Protein 7Z35 (pdb70)

B-factor: mean 79.19, std 20.87, range [49.79, 152.44]

Nearest PDB structures (foldseek):
  7z35-assembly1_A  TM=1.018E+00  e=7.770E-12  Trypanosoma cruzi
  3h0h-assembly1_A  TM=8.489E-01  e=4.434E-05  Homo sapiens
  4hvw-assembly1_A  TM=8.366E-01  e=6.808E-05  Gallus gallus
  2lj0-assembly1_A  TM=8.174E-01  e=1.181E-04  Homo sapiens
  7tpb-assembly2_C  TM=8.401E-01  e=3.347E-04  Homo sapiens

InterPro domains:
  IPR001452 SH3 domain [PS50002] (314-380)
  IPR001452 SH3 domain [SM00326] (317-379)
  IPR036028 SH3-like domain superfamily [SSF50044] (312-380)

Secondary structure (DSSP, 8-state):
-EEEEESS-B----B--B-TT-EEEESS--SSSEEEEEEE---EEEEEEGGGEEE-

Organism: Trypanosoma cruzi (NCBI:txid5693)

Foldseek 3Di:
DFKKFFCAFQAPHCEDTDHGGWMWDFPDADLAQWGWTFTDVVIDIHIYRRVRMDGD

Solvent-accessible surface area: 3717 Å² total; per-residue (Å²): 68,149,92,0,25,3,62,108,79,41,83,134,100,97,84,20,18,6,111,52,40,8,102,0,63,0,145,143,59,42,123,120,38,13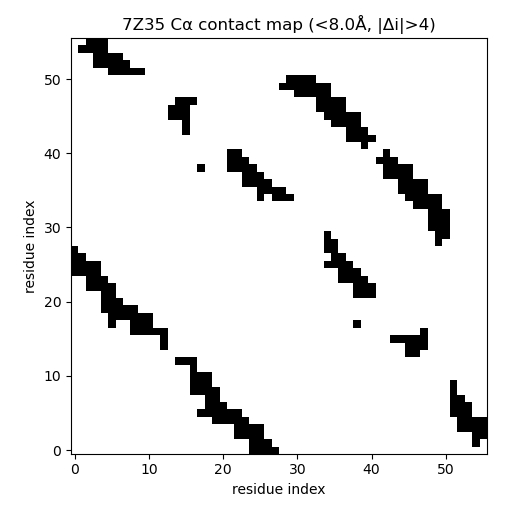0,8,90,0,56,15,58,115,187,94,79,130,5,69,0,6,0,77,49,0,110,90,133

Structure (mmCIF, N/CA/C/O backbone):
data_7Z35
#
_entry.id   7Z35
#
_cell.length_a   52.481
_cell.length_b   52.481
_cell.length_c   113.969
_cell.angle_alpha   90.000
_cell.angle_beta   90.000
_cell.angle_gamma   120.000
#
_symmetry.space_group_name_H-M   'P 65 2 2'
#
loop_
_entity.id
_entity.type
_entity.pdbx_description
1 polymer 'Putative peroxin 13'
2 water water
#
loop_
_atom_site.group_PDB
_atom_site.id
_atom_site.type_symbol
_atom_site.label_atom_id
_atom_site.label_alt_id
_atom_site.label_comp_id
_atom_site.label_asym_id
_atom_site.label_entity_id
_atom_site.label_seq_id
_atom_site.pdbx_PDB_ins_code
_atom_site.Cartn_x
_atom_site.Cartn_y
_atom_site.Cartn_z
_atom_site.occupancy
_atom_site.B_iso_or_equiv
_atom_site.auth_seq_id
_atom_site.auth_comp_id
_atom_site.auth_asym_id
_atom_site.auth_atom_id
_atom_site.pdbx_PDB_model_num
ATOM 1 N N . GLY A 1 13 ? 27.384 16.095 -7.147 1.00 102.38 318 GLY A N 1
ATOM 2 C CA . GLY A 1 13 ? 28.070 15.025 -6.325 1.00 99.22 318 GLY A CA 1
ATOM 3 C C . GLY A 1 13 ? 27.557 13.611 -6.632 1.00 93.96 318 GLY A C 1
ATOM 4 O O . GLY A 1 13 ? 27.064 13.394 -7.701 1.00 93.52 318 GLY A O 1
ATOM 5 N N . ARG A 1 14 ? 27.622 12.685 -5.678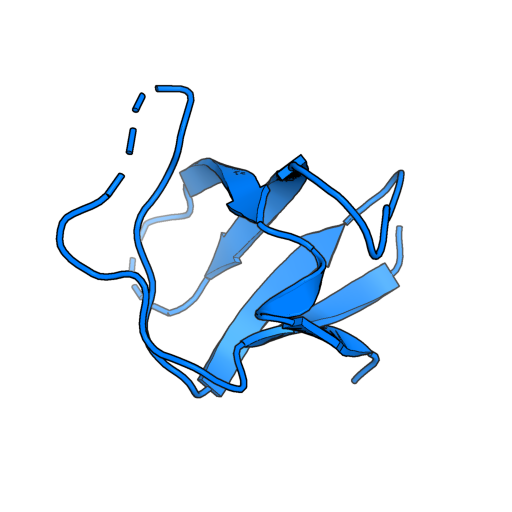 1.00 92.23 319 ARG A N 1
ATOM 6 C CA . ARG A 1 14 ? 27.413 11.231 -5.870 1.00 86.14 319 ARG A CA 1
ATOM 7 C C . ARG A 1 14 ? 25.950 10.821 -5.665 1.00 78.32 319 ARG A C 1
ATOM 8 O O . ARG A 1 14 ? 25.145 11.611 -5.151 1.00 75.06 319 ARG A O 1
ATOM 16 N N . LEU A 1 15 ? 25.645 9.578 -6.048 1.00 74.32 320 LEU A N 1
ATOM 17 C CA . LEU A 1 15 ? 24.283 8.993 -6.018 1.00 73.20 320 LEU A CA 1
ATOM 18 C C . LEU A 1 15 ? 24.202 8.017 -4.855 1.00 65.27 320 LEU A C 1
ATOM 19 O O . LEU A 1 15 ? 25.088 7.134 -4.670 1.00 66.77 320 LEU A O 1
ATOM 24 N N . PHE A 1 16 ? 23.157 8.173 -4.080 1.00 58.86 321 PHE A N 1
ATOM 25 C CA . PHE A 1 16 ? 22.910 7.307 -2.920 1.00 53.81 321 PHE A CA 1
ATOM 26 C C . PHE A 1 16 ? 21.511 6.762 -3.033 1.00 50.83 321 PHE A C 1
ATOM 27 O O . PHE A 1 16 ? 20.625 7.336 -3.671 1.00 51.65 321 PHE A O 1
ATOM 35 N N . VAL A 1 17 ? 21.299 5.712 -2.294 1.00 49.79 322 VAL A N 1
ATOM 36 C CA . VAL A 1 17 ? 19.941 5.157 -2.138 1.00 53.44 322 VAL A CA 1
ATOM 37 C C . VAL A 1 17 ? 19.650 4.872 -0.645 1.00 55.40 322 VAL A C 1
ATOM 38 O O . VAL A 1 17 ? 20.574 4.510 0.154 1.00 57.79 322 VAL A O 1
ATOM 42 N N . ALA A 1 18 ? 18.419 5.052 -0.211 1.00 57.85 323 ALA A N 1
ATOM 43 C CA . ALA A 1 18 ? 18.061 4.739 1.198 1.00 56.70 323 ALA A CA 1
ATOM 44 C C . ALA A 1 18 ? 17.958 3.242 1.351 1.00 60.23 323 ALA A C 1
ATOM 45 O O . ALA A 1 18 ? 17.315 2.555 0.464 1.00 62.64 323 ALA A O 1
ATOM 47 N N . VAL A 1 19 ? 18.525 2.736 2.437 1.00 61.72 324 VAL A N 1
ATOM 48 C CA . VAL A 1 19 ? 18.326 1.301 2.810 1.00 63.60 324 VAL A CA 1
ATOM 49 C C . VAL A 1 19 ? 17.359 1.148 3.989 1.00 63.52 324 VAL A C 1
ATOM 50 O O . VAL A 1 19 ? 17.198 -0.016 4.464 1.00 63.32 324 VAL A O 1
ATOM 54 N N . PHE A 1 20 ? 16.827 2.260 4.534 1.00 64.23 325 PHE A N 1
ATOM 55 C CA . PHE A 1 20 ? 15.808 2.246 5.612 1.00 65.85 325 PHE A CA 1
ATOM 56 C C . PHE A 1 20 ? 14.832 3.380 5.307 1.00 64.53 325 PHE A C 1
ATOM 57 O O . PHE A 1 20 ? 15.254 4.386 4.729 1.00 64.67 325 PHE A O 1
ATOM 65 N N . ASP A 1 21 ? 13.582 3.197 5.703 1.00 65.00 326 ASP A N 1
ATOM 66 C CA . ASP A 1 21 ? 12.527 4.233 5.773 1.00 67.76 326 ASP A CA 1
ATOM 67 C C . ASP A 1 21 ? 12.830 5.251 6.866 1.00 69.05 326 ASP A C 1
ATOM 68 O O . ASP A 1 21 ? 13.529 4.937 7.838 1.00 64.00 326 ASP A O 1
ATOM 73 N N . TYR A 1 22 ? 12.468 6.474 6.562 1.00 71.18 327 TYR A N 1
ATOM 74 C CA . TYR A 1 22 ? 12.549 7.668 7.421 1.00 75.24 327 TYR A CA 1
ATOM 75 C C . TYR A 1 22 ? 11.416 8.523 6.900 1.00 81.94 327 TYR A C 1
ATOM 76 O O . TYR A 1 22 ? 11.635 9.668 6.574 1.00 84.08 327 TYR A O 1
ATOM 85 N N . GLU A 1 23 ? 10.271 7.878 6.664 1.00 111.03 328 GLU A N 1
ATOM 86 C CA . GLU A 1 23 ? 8.945 8.550 6.543 1.00 127.55 328 GLU A CA 1
ATOM 87 C C . GLU A 1 23 ? 8.658 9.108 7.949 1.00 144.71 328 GLU A C 1
ATOM 88 O O . GLU A 1 23 ? 9.360 8.680 8.923 1.00 152.44 328 GLU A O 1
ATOM 94 N N . THR A 1 24 ? 7.721 10.042 8.100 1.00 140.33 329 THR A N 1
ATOM 95 C CA . THR A 1 24 ? 7.533 10.715 9.413 1.00 134.36 329 THR A CA 1
ATOM 96 C C . THR A 1 24 ? 8.944 11.127 9.904 1.00 128.16 329 THR A C 1
ATOM 97 O O . THR A 1 24 ? 9.513 10.516 10.805 1.00 142.00 329 THR A O 1
ATOM 101 N N . PRO A 1 25 ? 9.625 12.128 9.292 1.00 105.97 330 PRO A N 1
ATOM 102 C CA . PRO A 1 25 ? 10.760 12.793 9.939 1.00 97.66 330 PRO A CA 1
ATOM 103 C C . PRO A 1 25 ? 10.529 12.979 11.459 1.00 95.33 330 PRO A C 1
ATOM 104 O O . PRO A 1 25 ? 10.773 14.047 12.023 1.00 90.04 330 PRO A O 1
ATOM 108 N N . GLY A 1 29 ? 15.344 22.505 5.939 1.00 60.02 334 GLY A N 1
ATOM 109 C CA . GLY A 1 29 ? 14.484 21.438 6.517 1.00 67.57 334 GLY A CA 1
ATOM 110 C C . GLY A 1 29 ? 14.983 19.974 6.385 1.00 73.12 334 GLY A C 1
ATOM 111 O O . GLY A 1 29 ? 15.766 19.655 5.463 1.00 65.69 334 GLY A O 1
ATOM 112 N N . ILE A 1 30 ? 14.590 19.087 7.318 1.00 72.57 335 ILE A N 1
ATOM 113 C CA . ILE A 1 30 ? 14.812 17.602 7.286 1.00 67.73 335 ILE A CA 1
ATOM 114 C C . ILE A 1 30 ? 13.741 16.987 6.390 1.00 75.18 335 ILE A C 1
ATOM 115 O O . ILE A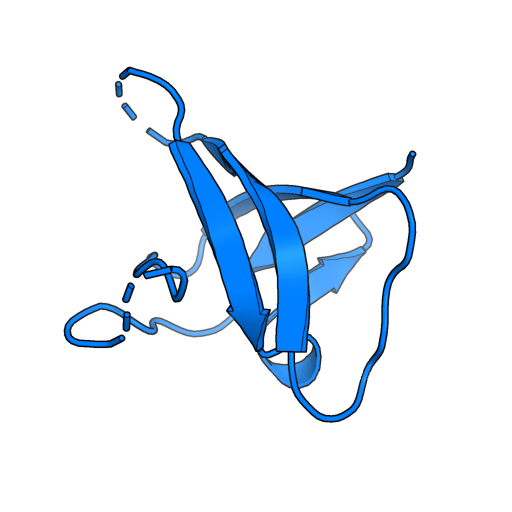 1 30 ? 12.602 17.409 6.563 1.00 75.50 335 ILE A O 1
ATOM 120 N N . ILE A 1 31 ? 14.064 15.994 5.536 1.00 67.95 336 ILE A N 1
ATOM 121 C CA . ILE A 1 31 ? 13.068 15.443 4.56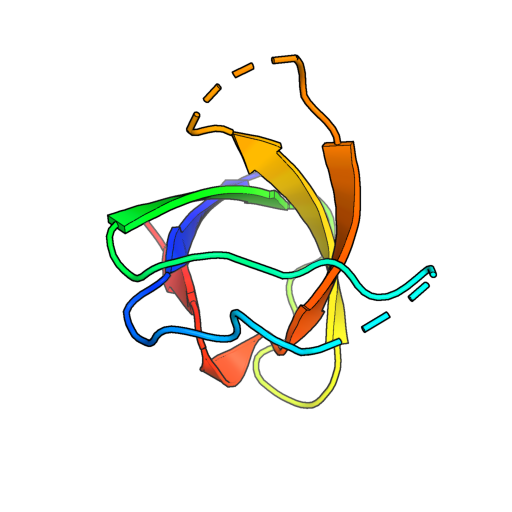1 1.00 69.94 336 ILE A CA 1
ATOM 122 C C . ILE A 1 31 ? 12.907 13.937 4.786 1.00 63.05 336 ILE A C 1
ATOM 123 O O . ILE A 1 31 ? 13.915 13.279 5.135 1.00 61.93 336 ILE A O 1
ATOM 128 N N . GLY A 1 32 ? 11.670 13.436 4.635 1.00 63.38 337 GLY A N 1
ATOM 129 C CA . GLY A 1 32 ? 11.325 11.998 4.736 1.00 63.94 337 GLY A CA 1
ATOM 130 C C . GLY A 1 32 ? 11.527 11.231 3.405 1.00 64.76 337 GLY A C 1
ATOM 131 O O . GLY A 1 32 ? 11.690 11.850 2.302 1.00 64.18 337 GLY A O 1
ATOM 132 N N . PHE A 1 33 ? 11.586 9.909 3.497 1.00 63.10 338 PHE A N 1
ATOM 133 C CA . PHE A 1 33 ? 11.895 9.015 2.366 1.00 62.71 338 PHE A CA 1
ATOM 134 C C . PHE A 1 33 ? 11.643 7.561 2.774 1.00 65.94 338 PHE A C 1
ATOM 135 O O . PHE A 1 33 ? 11.417 7.247 3.923 1.00 61.86 338 PHE A O 1
ATOM 143 N N . LYS A 1 34 ? 11.739 6.695 1.782 1.00 70.14 339 LYS A N 1
ATOM 144 C CA . LYS A 1 34 ? 11.469 5.245 1.855 1.00 76.11 339 LYS A CA 1
ATOM 145 C C . LYS A 1 34 ? 12.722 4.558 1.344 1.00 68.49 339 LYS A C 1
ATOM 146 O O . LYS A 1 34 ? 13.469 5.175 0.540 1.00 65.93 339 LYS A O 1
ATOM 152 N N . ALA A 1 35 ? 12.955 3.350 1.813 1.00 60.28 340 ALA A N 1
ATOM 153 C CA . ALA A 1 35 ? 14.049 2.511 1.304 1.00 65.45 340 ALA A CA 1
ATOM 154 C C . ALA A 1 35 ? 13.870 2.391 -0.228 1.00 66.08 340 ALA A C 1
ATOM 155 O O . ALA A 1 35 ? 12.763 2.152 -0.686 1.00 63.08 340 ALA A O 1
ATOM 157 N N . GLY A 1 36 ? 14.941 2.614 -0.973 1.00 61.75 341 GLY A N 1
ATOM 158 C CA . GLY A 1 36 ? 14.981 2.514 -2.440 1.00 62.93 341 GLY A CA 1
ATOM 159 C C . GLY A 1 36 ? 14.931 3.896 -3.045 1.00 65.33 341 GLY A C 1
ATOM 160 O O . GLY A 1 36 ? 15.278 3.999 -4.192 1.00 60.39 341 GLY A O 1
ATOM 161 N N . ASP A 1 37 ? 14.561 4.937 -2.281 1.00 61.72 342 ASP A N 1
ATOM 162 C CA . ASP A 1 37 ? 14.604 6.322 -2.793 1.00 56.58 342 ASP A CA 1
ATOM 163 C C . ASP A 1 37 ? 16.056 6.638 -3.123 1.00 55.46 342 ASP A C 1
ATOM 164 O O . ASP A 1 37 ? 16.948 6.116 -2.479 1.00 58.27 342 ASP A O 1
ATOM 169 N N . ARG A 1 38 ? 16.263 7.548 -4.053 1.00 58.22 343 ARG A N 1
ATOM 170 C CA . ARG A 1 38 ? 17.610 7.897 -4.540 1.00 61.58 343 ARG A CA 1
ATOM 171 C C . ARG A 1 38 ? 17.938 9.336 -4.142 1.00 59.54 343 ARG A C 1
ATOM 172 O O . ARG A 1 38 ? 17.048 10.226 -4.082 1.00 59.61 343 ARG A O 1
ATOM 180 N N . PHE A 1 39 ? 19.214 9.586 -3.964 1.00 56.43 344 PHE A N 1
ATOM 181 C CA . PHE A 1 39 ? 19.646 10.935 -3.608 1.00 57.30 344 PHE A CA 1
ATOM 182 C C . PHE A 1 39 ? 20.898 11.272 -4.394 1.00 62.10 344 PHE A C 1
ATOM 183 O O . PHE A 1 39 ? 21.774 10.369 -4.631 1.00 62.78 344 PHE A O 1
ATOM 191 N N . LEU A 1 40 ? 20.951 12.533 -4.811 1.00 62.22 345 LEU A N 1
ATOM 192 C CA . LEU A 1 40 ? 22.222 13.164 -5.221 1.00 67.23 345 LEU A CA 1
ATOM 193 C C . LEU A 1 40 ? 22.769 13.892 -4.004 1.00 63.05 345 LEU A C 1
ATOM 194 O O . LEU A 1 40 ? 22.076 14.780 -3.482 1.00 64.54 345 LEU A O 1
ATOM 199 N N . ILE A 1 41 ? 23.988 13.581 -3.623 1.00 63.99 346 ILE A N 1
ATOM 200 C CA . ILE A 1 41 ? 24.595 14.217 -2.434 1.00 67.49 346 ILE A CA 1
ATOM 201 C C . ILE A 1 41 ? 25.992 14.745 -2.782 1.00 69.22 346 ILE A C 1
ATOM 202 O O . ILE A 1 41 ? 26.870 13.948 -3.172 1.00 72.90 346 ILE A O 1
ATOM 207 N N . GLU A 1 42 ? 26.191 16.042 -2.577 1.00 77.57 347 GLU A N 1
ATOM 208 C CA . GLU A 1 42 ? 27.487 16.729 -2.795 1.00 84.27 347 GLU A CA 1
ATOM 209 C C . GLU A 1 42 ? 28.442 16.558 -1.604 1.00 83.27 347 GLU A C 1
ATOM 210 O O . GLU A 1 42 ? 29.606 16.391 -1.885 1.00 78.27 347 GLU A O 1
ATOM 216 N N . GLU A 1 43 ? 27.990 16.567 -0.341 1.00 79.54 348 GLU A N 1
ATOM 217 C CA . GLU A 1 43 ? 28.876 16.371 0.836 1.00 83.16 348 GLU A CA 1
ATOM 218 C C . GLU A 1 43 ? 28.299 15.302 1.745 1.00 79.66 348 GLU A C 1
ATOM 219 O O . GLU A 1 43 ? 27.429 15.587 2.610 1.00 80.05 348 GLU A O 1
ATOM 225 N N . TYR A 1 44 ? 28.694 14.071 1.517 1.00 78.22 349 TYR A N 1
ATOM 226 C CA . TYR A 1 44 ? 28.074 12.949 2.265 1.00 81.76 349 TYR A CA 1
ATOM 227 C C . TYR A 1 44 ? 28.708 12.884 3.654 1.00 83.51 349 TYR A C 1
ATOM 228 O O . TYR A 1 44 ? 29.913 13.110 3.691 1.00 91.68 349 TYR A O 1
ATOM 237 N N . ALA A 1 45 ? 27.938 12.527 4.688 1.00 76.40 350 ALA A N 1
ATOM 238 C CA . ALA A 1 45 ? 28.405 12.262 6.068 1.00 78.68 350 ALA A CA 1
ATOM 239 C C . ALA A 1 45 ? 27.672 11.062 6.686 1.00 80.09 350 ALA A C 1
ATOM 240 O O . ALA A 1 45 ? 26.457 11.186 7.023 1.00 87.02 350 ALA A O 1
ATOM 242 N N . GLU A 1 46 ? 28.427 10.009 6.981 1.00 83.30 351 GLU A N 1
ATOM 243 C CA . GLU A 1 46 ? 27.905 8.719 7.501 1.00 85.91 351 GLU A CA 1
ATOM 244 C C . GLU A 1 46 ? 27.272 8.914 8.873 1.00 80.13 351 GLU A C 1
ATOM 245 O O . GLU A 1 46 ? 26.457 8.075 9.236 1.00 77.74 351 GLU A O 1
ATOM 251 N N . ASN A 1 47 ? 27.658 9.961 9.596 1.00 82.98 352 ASN A N 1
ATOM 252 C CA . ASN A 1 47 ? 27.071 10.290 10.925 1.00 94.69 352 ASN A CA 1
ATOM 253 C C . ASN A 1 47 ? 26.237 11.548 10.768 1.00 86.23 352 ASN A C 1
ATOM 254 O O . ASN A 1 47 ? 26.477 12.326 9.837 1.00 80.94 352 ASN A O 1
ATOM 259 N N . GLY A 1 48 ? 25.260 11.711 11.635 1.00 83.99 353 GLY A N 1
ATOM 260 C CA . GLY A 1 48 ? 24.298 12.824 11.504 1.00 89.62 353 GLY A CA 1
ATOM 261 C C . GLY A 1 48 ? 23.588 12.876 10.145 1.00 82.92 353 GLY A C 1
ATOM 262 O O . GLY A 1 48 ? 23.094 11.811 9.704 1.00 86.84 353 GLY A O 1
ATOM 263 N N . TRP A 1 49 ? 23.525 14.090 9.561 1.00 70.39 354 TRP A N 1
ATOM 264 C CA . TRP A 1 49 ? 22.580 14.574 8.529 1.00 64.43 354 TRP A CA 1
ATOM 265 C C . TRP A 1 49 ? 23.372 15.276 7.427 1.00 69.87 354 TRP A C 1
ATOM 266 O O . TRP A 1 49 ? 24.384 15.882 7.745 1.00 61.77 354 TRP A O 1
ATOM 277 N N . CYS A 1 50 ? 22.973 15.123 6.157 1.00 64.60 355 CYS A N 1
ATOM 278 C CA . CYS A 1 50 ? 23.657 15.818 5.040 1.00 64.64 355 CYS A CA 1
ATOM 279 C C . CYS A 1 50 ? 22.622 16.326 4.063 1.00 61.35 355 CYS A C 1
ATOM 280 O O . CYS A 1 50 ? 21.414 15.957 4.157 1.00 60.09 355 CYS A O 1
ATOM 283 N N . GLU A 1 51 ? 23.091 17.258 3.229 1.00 65.09 356 GLU A N 1
ATOM 284 C CA . GLU A 1 51 ? 22.210 17.859 2.204 1.00 69.09 356 GLU A CA 1
ATOM 285 C C . GLU A 1 51 ? 22.123 16.893 1.030 1.00 63.44 356 GLU A C 1
ATOM 286 O O . GLU A 1 51 ? 23.167 16.410 0.576 1.00 62.02 356 GLU A O 1
ATOM 292 N N . ALA A 1 52 ? 20.920 16.665 0.554 1.00 55.02 357 ALA A N 1
ATOM 293 C CA . ALA A 1 52 ? 20.631 15.677 -0.487 1.00 56.53 357 ALA A CA 1
ATOM 294 C C . ALA A 1 52 ? 19.481 16.201 -1.359 1.00 62.08 357 ALA A C 1
ATOM 295 O O . ALA A 1 52 ? 18.622 16.910 -0.799 1.00 66.18 357 ALA A O 1
ATOM 297 N N . ILE A 1 53 ? 19.508 15.952 -2.691 1.00 64.04 358 ILE A N 1
ATOM 298 C CA . ILE A 1 53 ? 18.274 16.098 -3.514 1.00 68.35 358 ILE A CA 1
ATOM 299 C C . ILE A 1 53 ? 17.604 14.730 -3.444 1.00 59.71 358 ILE A C 1
ATOM 300 O O . ILE A 1 53 ? 18.272 13.752 -3.759 1.00 65.40 358 ILE A O 1
ATOM 305 N N . HIS A 1 54 ? 16.345 14.670 -3.071 1.00 62.83 359 HIS A N 1
ATOM 306 C CA . HIS A 1 54 ? 15.576 13.407 -2.969 1.00 72.82 359 HIS A CA 1
ATOM 307 C C . HIS A 1 54 ? 14.786 13.177 -4.255 1.00 70.77 359 HIS A C 1
ATOM 308 O O . HIS A 1 54 ? 14.185 14.132 -4.704 1.00 72.85 359 HIS A O 1
ATOM 315 N N . MET A 1 55 ? 14.702 11.943 -4.743 1.00 84.74 360 MET A N 1
ATOM 316 C CA . MET A 1 55 ? 13.833 11.571 -5.921 1.00 97.50 360 MET A CA 1
ATOM 317 C C . MET A 1 55 ? 12.954 10.367 -5.518 1.00 101.66 360 MET A C 1
ATOM 318 O O . MET A 1 55 ? 13.411 9.565 -4.658 1.00 98.81 360 MET A O 1
ATOM 323 N N . ASP A 1 56 ? 11.757 10.222 -6.110 1.00 107.71 361 ASP A N 1
ATOM 324 C CA . ASP A 1 56 ? 10.928 8.976 -6.065 1.00 111.78 361 ASP A CA 1
ATOM 325 C C . ASP A 1 56 ? 9.912 9.042 -4.893 1.00 106.34 361 ASP A C 1
ATOM 326 O O . ASP A 1 56 ? 9.474 10.180 -4.481 1.00 98.75 361 ASP A O 1
ATOM 331 N N . PRO A 1 61 ? 7.408 15.558 -7.832 1.00 97.02 366 PRO A N 1
ATOM 332 C CA . PRO A 1 61 ? 8.396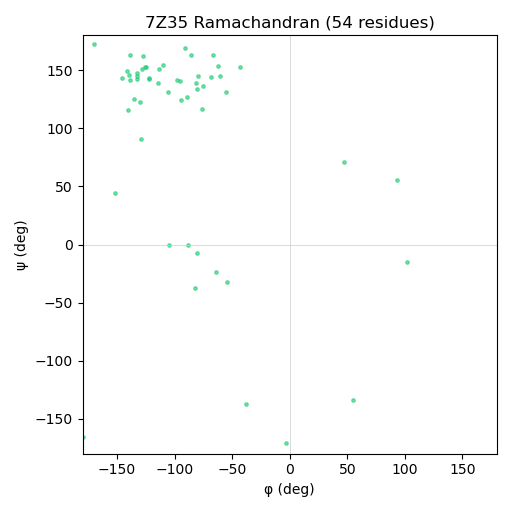 16.640 -7.820 1.00 98.59 366 PRO A CA 1
ATOM 333 C C . PRO A 1 61 ? 9.687 16.170 -7.129 1.00 110.80 366 PRO A C 1
ATOM 334 O O . PRO A 1 61 ? 9.791 14.985 -6.883 1.00 121.52 366 PRO A O 1
ATOM 338 N N . VAL A 1 62 ? 10.639 17.080 -6.854 1.00 104.79 367 VAL A N 1
ATOM 339 C CA . VAL A 1 62 ? 12.021 16.733 -6.384 1.00 91.99 367 VAL A CA 1
ATOM 340 C C . VAL A 1 62 ? 12.393 17.650 -5.233 1.00 84.25 367 VAL A C 1
ATOM 341 O O . VAL A 1 62 ? 12.301 18.818 -5.367 1.00 82.26 367 VAL A O 1
ATOM 345 N N . GLN A 1 63 ? 12.776 17.122 -4.093 1.00 9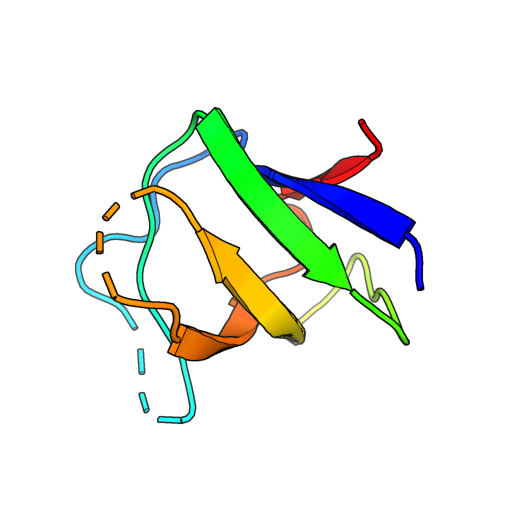1.60 368 GLN A N 1
ATOM 346 C CA . GLN A 1 63 ? 12.871 17.965 -2.871 1.00 90.86 368 GLN A CA 1
ATOM 347 C C . GLN A 1 63 ? 14.303 17.882 -2.336 1.00 82.85 368 GLN A C 1
ATOM 348 O O . GLN A 1 63 ? 14.985 16.852 -2.507 1.00 82.50 368 GLN A O 1
ATOM 354 N N . LYS A 1 64 ? 14.784 19.003 -1.833 1.00 76.00 369 LYS A N 1
ATOM 355 C CA . LYS A 1 64 ? 16.136 19.125 -1.263 1.00 75.24 369 LYS A CA 1
ATOM 356 C C . LYS A 1 64 ? 15.975 19.419 0.228 1.00 71.95 369 LYS A C 1
ATOM 357 O O . LYS A 1 64 ? 15.097 20.199 0.591 1.00 70.38 369 LYS A O 1
ATOM 363 N N . GLY A 1 65 ? 16.806 18.789 1.045 1.00 70.48 370 GLY A N 1
ATOM 364 C CA . GLY A 1 65 ? 16.743 18.920 2.506 1.00 69.87 370 GLY A CA 1
ATOM 365 C C . GLY A 1 65 ? 17.815 18.086 3.134 1.00 67.62 370 GLY A C 1
ATOM 366 O O . GLY A 1 65 ? 18.686 17.567 2.371 1.00 64.46 370 GLY A O 1
ATOM 367 N N . LEU A 1 66 ? 17.684 17.884 4.443 1.00 64.44 371 LEU A N 1
ATOM 368 C CA . LEU A 1 66 ? 18.651 17.123 5.252 1.00 63.25 371 LEU A CA 1
ATOM 369 C C . LEU A 1 66 ? 18.120 15.702 5.414 1.00 60.25 371 LEU A C 1
ATOM 370 O O . LEU A 1 66 ? 16.899 15.521 5.689 1.00 56.47 371 LEU A O 1
ATOM 375 N N . VAL A 1 67 ? 19.046 14.752 5.367 1.00 55.01 372 VAL A N 1
ATOM 376 C CA . VAL A 1 67 ? 18.718 13.316 5.475 1.00 57.08 372 VAL A CA 1
ATOM 377 C C . VAL A 1 67 ? 19.795 12.703 6.340 1.00 56.86 372 VAL A C 1
ATOM 378 O O . VAL A 1 67 ? 20.947 13.152 6.335 1.00 61.55 372 VAL A O 1
ATOM 382 N N . PRO A 1 68 ? 19.454 11.695 7.152 1.00 58.54 373 PRO A N 1
ATOM 383 C CA . PRO A 1 68 ? 20.454 11.014 7.969 1.00 57.97 373 PRO A CA 1
ATOM 384 C C . PRO A 1 68 ? 21.276 10.075 7.102 1.00 58.36 373 PRO A C 1
ATOM 385 O O . PRO A 1 68 ? 20.704 9.179 6.541 1.00 60.48 373 PRO A O 1
ATOM 389 N N . GLY A 1 69 ? 22.568 10.385 7.016 1.00 59.38 374 GLY A N 1
ATOM 390 C CA . GLY A 1 69 ? 23.595 9.732 6.196 1.00 60.87 374 GLY A CA 1
ATOM 391 C C . GLY A 1 69 ? 23.673 8.250 6.443 1.00 63.04 374 GLY A C 1
ATOM 392 O O . GLY A 1 69 ? 23.956 7.491 5.499 1.00 80.65 374 GLY A O 1
ATOM 393 N N . ASN A 1 70 ? 23.410 7.812 7.641 1.00 65.96 375 ASN A N 1
ATOM 394 C CA . ASN A 1 70 ? 23.608 6.389 8.010 1.00 70.11 375 ASN A CA 1
ATOM 395 C C . ASN A 1 70 ? 22.398 5.605 7.514 1.00 64.10 375 ASN A C 1
ATOM 396 O O . ASN A 1 70 ? 22.473 4.401 7.554 1.00 64.10 375 ASN A O 1
ATOM 401 N N . PHE A 1 71 ? 21.349 6.265 7.008 1.00 63.47 376 PHE A N 1
ATOM 402 C CA . PHE A 1 71 ? 20.169 5.568 6.435 1.00 61.30 376 PHE A CA 1
ATOM 403 C C . PHE A 1 71 ? 20.387 5.277 4.935 1.00 64.67 376 PHE A C 1
ATOM 404 O O . PHE A 1 71 ? 19.511 4.670 4.303 1.00 58.73 376 PHE A O 1
ATOM 412 N N . LEU A 1 72 ? 21.536 5.673 4.392 1.00 61.73 377 LEU A N 1
ATOM 413 C CA . LEU A 1 72 ? 21.776 5.712 2.934 1.00 63.24 377 LEU A CA 1
ATOM 414 C C . LEU A 1 72 ? 23.047 4.914 2.599 1.00 67.95 377 LEU A C 1
ATOM 415 O O . LEU A 1 72 ? 23.960 4.870 3.436 1.00 60.19 377 LEU A O 1
ATOM 420 N N . ARG A 1 73 ? 23.122 4.363 1.382 1.00 71.10 378 ARG A N 1
ATOM 421 C CA . ARG A 1 73 ? 24.352 3.710 0.839 1.00 73.36 378 ARG A CA 1
ATOM 422 C C . ARG A 1 73 ? 24.652 4.198 -0.590 1.00 68.43 378 ARG A C 1
ATOM 423 O O . ARG A 1 73 ? 23.757 4.580 -1.352 1.00 66.91 378 ARG A O 1
ATOM 431 N N . PRO A 1 74 ? 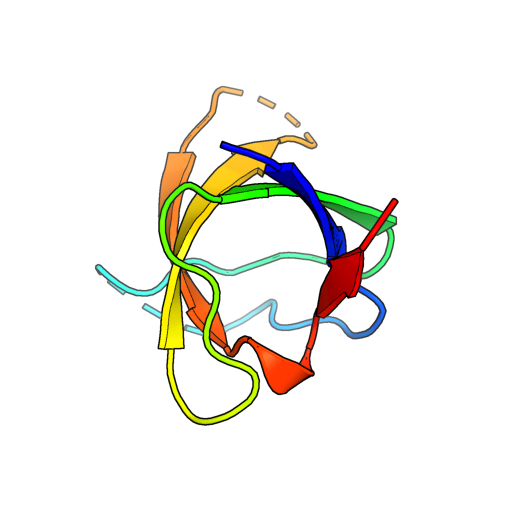25.939 4.276 -0.981 1.00 77.38 379 PRO A N 1
ATOM 432 C CA . PRO A 1 74 ? 26.319 4.681 -2.333 1.00 76.77 379 PRO A CA 1
ATOM 433 C C . PRO A 1 74 ? 25.734 3.700 -3.340 1.00 75.31 379 PRO A C 1
ATOM 434 O O . PRO A 1 74 ? 25.699 2.554 -3.002 1.00 76.86 379 PRO A O 1
ATOM 438 N N . LEU A 1 75 ? 25.351 4.204 -4.502 1.00 74.38 380 LEU A N 1
ATOM 439 C CA . LEU A 1 75 ? 24.778 3.458 -5.640 1.00 82.31 380 LEU A CA 1
ATOM 440 C C . LEU A 1 75 ? 25.867 3.192 -6.673 1.00 76.13 380 LEU A C 1
ATOM 441 O O . LEU A 1 75 ? 26.844 2.574 -6.220 1.00 93.97 380 LEU A O 1
#

Radius of gyration: 9.47 Å; Cα contacts (8 Å, |Δi|>4): 143; chains: 1; bounding box: 21×20×19 Å

Sequence (5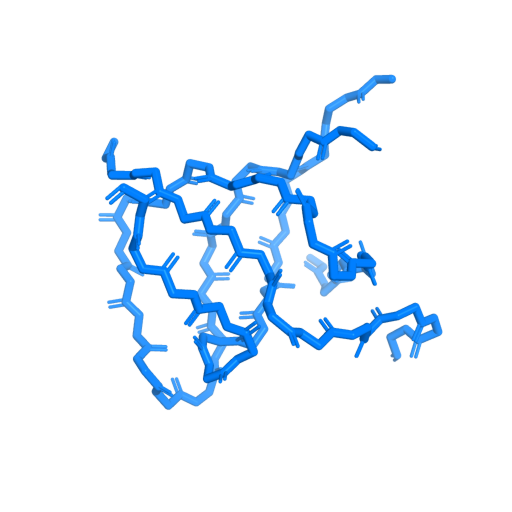6 aa):
GRLFVAVFDYETPGIIGFKAGDRFLIEEYAENGWCEAIHMDPVQKGLVPGNFLRPL